Protein AF-C1FJM5-F1 (afdb_monomer)

Solvent-accessible surface area (backbone atoms only — not comparable to full-atom values): 7060 Å² to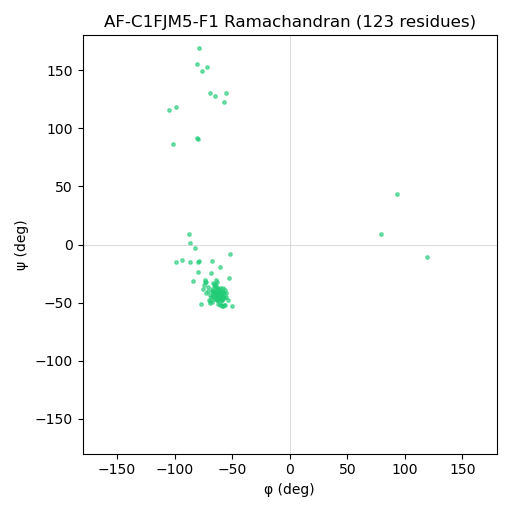tal; per-residue (Å²): 136,92,81,86,72,79,54,68,66,56,56,52,50,54,52,50,51,50,53,53,51,51,49,53,47,54,52,47,39,57,72,74,43,48,55,59,53,48,52,53,50,44,52,54,49,43,72,66,30,67,66,45,48,49,49,47,50,52,50,59,76,64,28,62,64,73,69,39,76,66,59,73,83,55,52,71,68,61,52,51,52,50,43,42,68,71,43,46,68,61,48,50,47,47,45,50,56,48,43,50,53,42,53,69,32,55,88,38,75,50,7,24,55,51,50,54,54,50,52,53,55,63,73,75,108

Foldseek 3Di:
DDDDDPPPVNVVVVVVVVVVLVVVLVVVCVVVCLVVVLVVVLVVCLVVDPVLVVQLVVLLVVDPLVVDPVVVPDDPVVSVVVSCVSCVVVSVVSSVVSSVVQCCPCVHDNVVSVVVSSVVSVVVD

Nearest PDB structures (foldseek):
  4zwt-assembly2_I  TM=3.859E-01  e=6.985E+00  Tequatrovirus T4

Structure (mmCIF, N/CA/C/O backbone):
data_AF-C1FJM5-F1
#
_entry.id   AF-C1FJM5-F1
#
loop_
_atom_site.group_PDB
_atom_site.id
_atom_site.type_symbol
_atom_site.label_atom_id
_atom_site.label_alt_id
_atom_site.label_comp_id
_atom_site.label_asym_id
_atom_site.label_entity_id
_atom_site.label_seq_id
_atom_site.pdbx_PDB_ins_code
_atom_site.Cartn_x
_atom_site.Cartn_y
_atom_site.Cartn_z
_atom_site.occupancy
_atom_site.B_iso_or_equiv
_atom_site.auth_seq_id
_atom_site.auth_comp_id
_atom_site.auth_asym_id
_atom_site.auth_atom_id
_atom_site.pdbx_PDB_model_num
ATOM 1 N N . MET A 1 1 ? 52.031 5.345 -22.289 1.00 40.03 1 MET A N 1
ATOM 2 C CA . MET A 1 1 ? 50.977 4.430 -21.808 1.00 40.03 1 MET A CA 1
ATOM 3 C C . MET A 1 1 ? 49.905 5.279 -21.140 1.00 40.03 1 MET A C 1
ATOM 5 O O . MET A 1 1 ? 50.032 5.585 -19.967 1.00 40.03 1 MET A O 1
ATOM 9 N N . THR A 1 2 ? 48.918 5.759 -21.893 1.00 44.72 2 THR A N 1
ATOM 10 C CA . THR A 1 2 ? 47.757 6.480 -21.344 1.00 44.72 2 THR A CA 1
ATOM 11 C C . THR A 1 2 ? 46.602 5.492 -21.318 1.00 44.72 2 THR A C 1
ATOM 13 O O . THR A 1 2 ? 45.892 5.332 -22.306 1.00 44.72 2 THR A O 1
ATOM 16 N N . ALA A 1 3 ? 46.511 4.726 -20.235 1.00 49.59 3 ALA A N 1
ATOM 17 C CA . ALA A 1 3 ? 45.453 3.749 -20.046 1.00 49.59 3 ALA A CA 1
ATOM 18 C C . ALA A 1 3 ? 44.361 4.351 -19.153 1.00 49.59 3 ALA A C 1
ATOM 20 O O . ALA A 1 3 ? 44.621 4.651 -17.992 1.00 49.59 3 ALA A O 1
ATOM 21 N N . GLY A 1 4 ? 43.150 4.466 -19.701 1.00 54.34 4 GLY A N 1
ATOM 22 C CA . GLY A 1 4 ? 41.957 4.009 -18.985 1.00 54.34 4 GLY A CA 1
ATOM 23 C C . GLY A 1 4 ? 41.173 5.007 -18.136 1.00 54.34 4 GLY A C 1
ATOM 24 O O . GLY A 1 4 ? 40.733 4.625 -17.058 1.00 54.34 4 GLY A O 1
ATOM 25 N N . GLY A 1 5 ? 40.935 6.229 -18.609 1.00 59.59 5 GLY A N 1
ATOM 26 C CA . GLY A 1 5 ? 39.783 7.011 -18.147 1.00 59.59 5 GLY A CA 1
ATOM 27 C C . GLY A 1 5 ? 38.736 7.001 -19.251 1.00 59.59 5 GLY A C 1
ATOM 28 O O . GLY A 1 5 ? 39.028 7.496 -20.337 1.00 59.59 5 GLY A O 1
ATOM 29 N N . VAL A 1 6 ? 37.564 6.408 -19.016 1.00 63.59 6 VAL A N 1
ATOM 30 C CA . VAL A 1 6 ? 36.383 6.760 -19.820 1.00 63.59 6 VAL A CA 1
ATOM 31 C C . VAL A 1 6 ? 36.237 8.276 -19.689 1.00 63.59 6 VAL A C 1
ATOM 33 O O . VAL A 1 6 ? 36.359 8.782 -18.575 1.00 63.59 6 VAL A O 1
ATOM 36 N N . ASP A 1 7 ? 36.089 8.998 -20.800 1.00 81.94 7 ASP A N 1
ATOM 37 C CA . ASP A 1 7 ? 35.931 10.452 -20.759 1.00 81.94 7 ASP A CA 1
ATOM 38 C C . ASP A 1 7 ? 34.718 10.769 -19.872 1.00 81.94 7 ASP A C 1
ATOM 40 O O . ASP A 1 7 ? 33.621 10.264 -20.117 1.00 81.94 7 ASP A O 1
ATOM 44 N N . ASP A 1 8 ? 34.904 11.566 -18.819 1.00 82.12 8 ASP A N 1
ATOM 45 C CA . ASP A 1 8 ? 33.827 11.951 -17.899 1.00 82.12 8 ASP A CA 1
ATOM 46 C C . ASP A 1 8 ? 32.622 12.534 -18.667 1.00 82.12 8 ASP A C 1
ATOM 48 O O . ASP A 1 8 ? 31.471 12.386 -18.244 1.00 82.12 8 ASP A O 1
ATOM 52 N N . ALA A 1 9 ? 32.867 13.147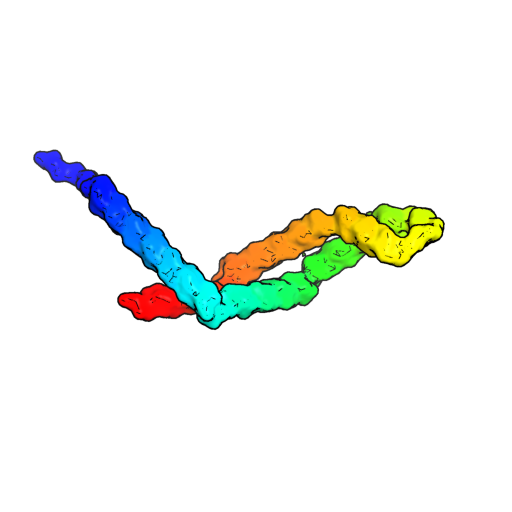 -19.834 1.00 83.69 9 ALA A N 1
ATOM 53 C CA . ALA A 1 9 ? 31.825 13.621 -20.738 1.00 83.69 9 ALA A CA 1
ATOM 54 C C . ALA A 1 9 ? 31.006 12.485 -21.381 1.00 83.69 9 ALA A C 1
ATOM 56 O O . ALA A 1 9 ? 29.789 12.618 -21.525 1.00 83.69 9 ALA A O 1
ATOM 57 N N . GLU A 1 10 ? 31.642 11.368 -21.737 1.00 87.25 10 GLU A N 1
ATOM 58 C CA . GLU A 1 10 ? 30.988 10.178 -22.294 1.00 87.25 10 GLU A CA 1
ATOM 59 C C . GLU A 1 10 ? 30.120 9.490 -21.230 1.00 87.25 10 GLU A C 1
ATOM 61 O O . GLU A 1 10 ? 28.946 9.209 -21.478 1.00 87.25 10 GLU A O 1
ATOM 66 N N . VAL A 1 11 ? 30.639 9.326 -20.006 1.00 86.75 11 VAL A N 1
ATOM 67 C CA . VAL A 1 11 ? 29.865 8.780 -18.873 1.00 86.75 11 VAL A CA 1
ATOM 68 C C . VAL A 1 11 ? 28.643 9.652 -18.573 1.00 86.75 11 VAL A C 1
ATOM 70 O O . VAL A 1 11 ? 27.535 9.142 -18.388 1.00 86.75 11 VAL A O 1
ATOM 73 N N . ALA A 1 12 ? 28.818 10.976 -18.559 1.00 89.25 12 ALA A N 1
ATOM 74 C CA . ALA A 1 12 ? 27.728 11.915 -18.315 1.00 89.25 12 ALA A CA 1
ATOM 75 C C . ALA A 1 12 ? 26.662 11.895 -19.426 1.00 89.25 12 ALA A C 1
ATOM 77 O O . ALA A 1 12 ? 25.475 12.075 -19.136 1.00 89.25 12 ALA A O 1
ATOM 78 N N . ALA A 1 13 ? 27.063 11.683 -20.682 1.00 90.50 13 ALA A N 1
ATOM 79 C CA . ALA A 1 13 ? 26.142 11.565 -21.809 1.00 90.50 13 ALA A CA 1
ATOM 80 C C . ALA A 1 13 ? 25.296 10.287 -21.710 1.00 90.50 13 ALA A C 1
ATOM 82 O O . ALA A 1 13 ? 24.068 10.373 -21.753 1.00 90.50 13 ALA A O 1
ATOM 83 N N . VAL A 1 14 ? 25.931 9.134 -21.470 1.00 90.62 14 VAL A N 1
ATOM 84 C CA . VAL A 1 14 ? 25.243 7.842 -21.295 1.00 90.62 14 VAL A CA 1
ATOM 85 C C . VAL A 1 14 ? 24.277 7.887 -20.111 1.00 90.62 14 VAL A C 1
ATOM 87 O O . VAL A 1 14 ? 23.135 7.437 -20.206 1.00 90.62 14 VAL A O 1
ATOM 90 N N . HIS A 1 15 ? 24.695 8.484 -18.992 1.00 90.94 15 HIS A N 1
ATOM 91 C CA . HIS A 1 15 ? 23.826 8.619 -17.827 1.00 90.94 15 HIS A CA 1
ATOM 92 C C . HIS A 1 15 ? 22.587 9.479 -18.117 1.00 90.94 15 HIS A C 1
ATOM 94 O O . HIS A 1 15 ? 21.479 9.140 -17.698 1.00 90.94 15 HIS A O 1
ATOM 100 N N . ARG A 1 16 ? 22.749 10.576 -18.868 1.00 92.62 16 ARG A N 1
ATOM 101 C CA . ARG A 1 16 ? 21.628 11.434 -19.271 1.00 92.62 16 ARG A CA 1
ATOM 102 C C . ARG A 1 16 ? 20.642 10.690 -20.166 1.00 92.62 16 ARG A C 1
ATOM 104 O O . ARG A 1 16 ? 19.440 10.786 -19.934 1.00 92.62 16 ARG A O 1
ATOM 111 N N . GLU A 1 17 ? 21.149 9.931 -21.132 1.00 91.31 17 GLU A N 1
ATOM 112 C CA . GLU A 1 17 ? 20.323 9.110 -22.017 1.00 91.31 17 GLU A CA 1
ATOM 113 C C . GLU A 1 17 ? 19.535 8.051 -21.229 1.00 91.31 17 GLU A C 1
ATOM 115 O O . GLU A 1 17 ? 18.337 7.889 -21.457 1.00 91.31 17 GLU A O 1
ATOM 120 N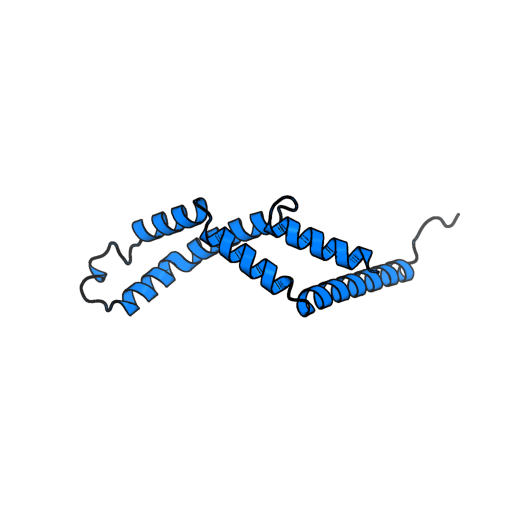 N . SER A 1 18 ? 20.158 7.400 -20.236 1.00 90.25 18 SER A N 1
ATOM 121 C CA . SER A 1 18 ? 19.476 6.458 -19.331 1.00 90.25 18 SER A CA 1
ATOM 122 C C . SER A 1 18 ? 18.328 7.118 -18.560 1.00 90.25 18 SER A C 1
ATOM 1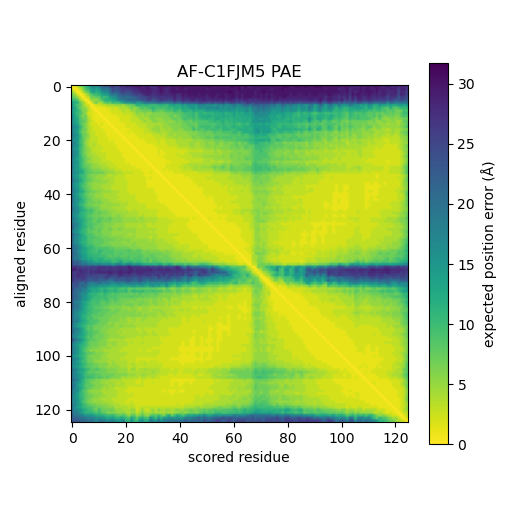24 O O . SER A 1 18 ? 17.231 6.570 -18.482 1.00 90.25 18 SER A O 1
ATOM 126 N N . ILE A 1 19 ? 18.540 8.327 -18.035 1.00 91.56 19 ILE A N 1
ATOM 127 C CA . ILE A 1 19 ? 17.494 9.064 -17.310 1.00 91.56 19 ILE A CA 1
ATOM 128 C C . ILE A 1 19 ? 16.331 9.436 -18.240 1.00 91.56 19 ILE A C 1
ATOM 130 O O . ILE A 1 19 ? 15.166 9.367 -17.843 1.00 91.56 19 ILE A O 1
ATOM 134 N N . GLU A 1 20 ? 16.617 9.878 -19.465 1.00 92.69 20 GLU A N 1
ATOM 135 C CA . GLU A 1 20 ? 15.581 10.235 -20.443 1.00 92.69 20 GLU A CA 1
ATOM 136 C C . GLU A 1 20 ? 14.771 9.008 -20.874 1.00 92.69 20 GLU A C 1
ATOM 138 O O . GLU A 1 20 ? 13.540 9.063 -20.939 1.00 92.69 20 GLU A O 1
ATOM 143 N N . ALA A 1 21 ? 15.456 7.885 -21.073 1.00 89.94 21 ALA A N 1
ATOM 144 C CA . ALA A 1 21 ? 14.872 6.577 -21.310 1.00 89.94 21 ALA A CA 1
ATOM 145 C C . ALA A 1 21 ? 13.903 6.143 -20.197 1.00 89.94 21 ALA A C 1
ATOM 147 O O . ALA A 1 21 ? 12.756 5.790 -20.477 1.00 89.94 21 ALA A O 1
ATOM 148 N N . GLU A 1 22 ? 14.340 6.193 -18.939 1.00 92.69 22 GLU A N 1
ATOM 149 C CA . GLU A 1 22 ? 13.516 5.839 -17.778 1.00 92.69 22 GLU A CA 1
ATOM 150 C C . GLU A 1 22 ? 12.277 6.734 -17.670 1.00 92.69 22 GLU A C 1
ATOM 152 O O . GLU A 1 22 ? 11.159 6.245 -17.489 1.00 92.69 22 GLU A O 1
ATOM 157 N N . LYS A 1 23 ? 12.450 8.050 -17.852 1.00 93.88 23 LYS A N 1
ATOM 158 C CA . LYS A 1 23 ? 11.335 9.008 -17.852 1.00 93.88 23 LYS A CA 1
ATOM 159 C C . LYS A 1 23 ? 10.318 8.695 -18.942 1.00 93.88 23 LYS A C 1
ATOM 161 O O . LYS A 1 23 ? 9.121 8.709 -18.666 1.00 93.88 23 LYS A O 1
ATOM 166 N N . ALA A 1 24 ? 10.774 8.376 -20.153 1.00 93.31 24 ALA A N 1
ATOM 167 C CA . ALA A 1 24 ? 9.890 8.031 -21.261 1.00 93.31 24 ALA A CA 1
ATOM 168 C C . ALA A 1 24 ? 9.054 6.774 -20.961 1.00 93.31 24 ALA A C 1
ATOM 170 O O . ALA A 1 24 ? 7.852 6.756 -21.240 1.00 93.31 24 ALA A O 1
ATOM 171 N N . VAL A 1 25 ? 9.661 5.753 -20.345 1.00 93.69 25 VAL A N 1
ATOM 172 C CA . VAL A 1 25 ? 8.959 4.537 -19.904 1.00 93.69 25 VAL A CA 1
ATOM 173 C C . VAL A 1 25 ? 7.905 4.873 -18.850 1.00 93.69 25 VAL A C 1
ATOM 175 O O . VAL A 1 25 ? 6.737 4.520 -19.017 1.00 93.69 25 VAL A O 1
ATOM 178 N N . VAL A 1 26 ? 8.279 5.604 -17.796 1.00 94.06 26 VAL A N 1
ATOM 179 C CA . VAL A 1 26 ? 7.355 6.006 -16.722 1.00 94.06 26 VAL A CA 1
ATOM 180 C C . VAL A 1 26 ? 6.185 6.829 -17.272 1.00 94.06 26 VAL A C 1
ATOM 182 O O . VAL A 1 26 ? 5.027 6.564 -16.939 1.00 94.06 26 VAL A O 1
ATOM 185 N N . ASP A 1 27 ? 6.457 7.784 -18.160 1.00 94.94 27 ASP A N 1
ATOM 186 C CA . ASP A 1 27 ? 5.426 8.604 -18.795 1.00 94.94 27 ASP A CA 1
ATOM 187 C C . ASP A 1 27 ? 4.478 7.770 -19.664 1.00 94.94 27 ASP A C 1
ATOM 189 O O . ASP A 1 27 ? 3.269 8.021 -19.676 1.00 94.94 27 ASP A O 1
ATOM 193 N N . ALA A 1 28 ? 4.991 6.766 -20.379 1.00 93.56 28 ALA A N 1
ATOM 194 C CA . ALA A 1 28 ? 4.170 5.852 -21.167 1.00 93.56 28 ALA A CA 1
ATOM 195 C C . ALA A 1 28 ? 3.252 4.997 -20.276 1.00 93.56 28 ALA A C 1
ATOM 197 O O . ALA A 1 28 ? 2.048 4.933 -20.531 1.00 93.56 28 ALA A O 1
ATOM 198 N N . LEU A 1 29 ? 3.788 4.416 -19.197 1.00 94.69 29 LEU A N 1
ATOM 199 C CA . LEU A 1 29 ? 3.027 3.617 -18.223 1.00 94.69 29 LEU A CA 1
ATOM 200 C C . LEU A 1 29 ? 1.969 4.440 -17.471 1.00 94.69 29 LEU A C 1
ATOM 202 O O . LEU A 1 29 ? 0.915 3.935 -17.075 1.00 94.69 29 LEU A O 1
ATOM 206 N N . ARG A 1 30 ? 2.230 5.736 -17.273 1.00 94.00 30 ARG A N 1
ATOM 207 C CA . ARG A 1 30 ? 1.239 6.668 -16.729 1.00 94.00 30 ARG A CA 1
ATOM 208 C C . ARG A 1 30 ? 0.108 6.918 -17.728 1.00 94.00 30 ARG A C 1
ATOM 210 O O . ARG A 1 30 ? -1.055 6.948 -17.329 1.00 94.00 30 ARG A O 1
ATOM 217 N N . LYS A 1 31 ? 0.436 7.115 -19.009 1.00 95.25 31 LYS A N 1
ATOM 218 C CA . LYS A 1 31 ? -0.534 7.443 -20.071 1.00 95.25 31 LYS A CA 1
ATOM 219 C C . LYS A 1 31 ? -1.417 6.261 -20.467 1.00 95.25 31 LYS A C 1
ATOM 221 O O . LYS A 1 31 ? -2.572 6.477 -20.817 1.00 95.25 31 LYS A O 1
ATOM 226 N N . ASP A 1 32 ? -0.906 5.035 -20.405 1.00 94.25 32 ASP A N 1
ATOM 227 C CA . ASP A 1 32 ? -1.644 3.833 -20.818 1.00 94.25 32 ASP A CA 1
ATOM 228 C C . ASP A 1 32 ? -2.524 3.217 -19.710 1.00 94.25 32 ASP A C 1
ATOM 230 O O . ASP A 1 32 ? -3.180 2.196 -19.924 1.00 94.25 32 ASP A O 1
ATOM 234 N N . GLY A 1 33 ? -2.550 3.832 -18.521 1.00 94.94 33 GLY A N 1
ATOM 235 C CA . GLY A 1 33 ? -3.358 3.385 -17.386 1.00 94.94 33 GLY A CA 1
ATOM 236 C C . GLY A 1 33 ? -2.768 2.207 -16.607 1.00 94.94 33 GLY A C 1
ATOM 237 O O . GLY A 1 33 ? -3.437 1.669 -15.722 1.00 94.94 33 GLY A O 1
ATOM 238 N N . THR A 1 34 ? -1.526 1.798 -16.874 1.00 95.69 34 THR A N 1
ATOM 239 C CA . THR A 1 34 ? -0.866 0.717 -16.129 1.00 95.69 34 THR A CA 1
ATOM 240 C C . THR A 1 34 ? -0.749 1.037 -14.645 1.00 95.69 34 THR A C 1
ATOM 242 O O . THR A 1 34 ? -1.084 0.187 -13.823 1.00 95.69 34 THR A O 1
ATOM 245 N N . PHE A 1 35 ? -0.408 2.276 -14.283 1.00 95.69 35 PHE A N 1
ATOM 246 C CA . PHE A 1 35 ? -0.315 2.681 -12.873 1.00 95.69 35 PHE A CA 1
ATOM 247 C C . PHE A 1 35 ? -1.651 2.533 -12.135 1.00 95.69 35 PHE A C 1
ATOM 249 O O . PHE A 1 35 ? -1.685 2.103 -10.985 1.00 95.69 35 PHE A O 1
ATOM 256 N N . GLU A 1 36 ? -2.768 2.830 -12.802 1.00 97.19 36 GLU A N 1
ATOM 257 C CA . GLU A 1 36 ? -4.103 2.651 -12.227 1.00 97.19 36 GLU A CA 1
ATOM 258 C C . GLU A 1 36 ? -4.421 1.169 -11.998 1.00 97.19 36 GLU A C 1
ATOM 260 O O . GLU A 1 36 ? -4.968 0.804 -10.956 1.00 97.19 36 GLU A O 1
ATOM 265 N N . ARG A 1 37 ? -4.063 0.302 -12.954 1.00 97.19 37 ARG A N 1
ATOM 266 C CA . ARG A 1 37 ? -4.252 -1.151 -12.832 1.00 97.19 37 ARG A CA 1
ATOM 267 C C . ARG A 1 37 ? -3.422 -1.727 -11.689 1.00 97.19 37 ARG A C 1
ATOM 269 O O . ARG A 1 37 ? -3.975 -2.445 -10.860 1.00 97.19 37 ARG A O 1
ATOM 276 N N . VAL A 1 38 ? -2.145 -1.353 -11.610 1.00 96.94 38 VAL A N 1
ATOM 277 C CA . VAL A 1 38 ? -1.243 -1.743 -10.517 1.00 96.94 38 VAL A CA 1
ATOM 278 C C . VAL A 1 38 ? -1.790 -1.252 -9.176 1.00 96.94 38 VAL A C 1
ATOM 280 O O . VAL A 1 38 ? -1.919 -2.052 -8.255 1.00 96.94 38 VAL A O 1
ATOM 283 N N . ARG A 1 39 ? -2.221 0.017 -9.066 1.00 96.88 39 ARG A N 1
ATOM 284 C CA . ARG A 1 39 ? -2.804 0.552 -7.821 1.00 96.88 39 ARG A CA 1
ATOM 285 C C . ARG A 1 39 ? -4.033 -0.241 -7.376 1.00 96.88 39 ARG A C 1
ATOM 287 O O . ARG A 1 39 ? -4.161 -0.560 -6.197 1.00 96.88 39 ARG A O 1
ATOM 294 N N . LYS A 1 40 ? -4.945 -0.558 -8.301 1.00 97.69 40 LYS A N 1
ATOM 295 C CA . LYS A 1 40 ? -6.151 -1.343 -7.995 1.00 97.69 40 LYS A CA 1
ATOM 296 C C . LYS A 1 40 ? -5.806 -2.751 -7.516 1.00 97.69 40 LYS A C 1
ATOM 298 O O . LYS A 1 40 ? -6.368 -3.185 -6.514 1.00 97.69 40 LYS A O 1
ATOM 303 N N . ALA A 1 41 ? -4.889 -3.432 -8.204 1.00 97.56 41 ALA A N 1
ATOM 304 C CA . ALA A 1 41 ? -4.433 -4.763 -7.815 1.00 97.56 41 ALA A CA 1
ATOM 305 C C . ALA A 1 41 ? -3.775 -4.735 -6.427 1.00 97.56 41 ALA A C 1
ATOM 307 O O . ALA A 1 41 ? -4.153 -5.512 -5.555 1.00 97.56 41 ALA A O 1
ATOM 308 N N . LEU A 1 42 ? -2.879 -3.775 -6.185 1.00 97.81 42 LEU A N 1
ATOM 309 C CA . LEU A 1 42 ? -2.192 -3.595 -4.908 1.00 97.81 42 LEU A CA 1
ATOM 310 C C . LEU A 1 42 ? -3.173 -3.410 -3.743 1.00 97.81 42 LEU A C 1
ATOM 312 O O . LEU A 1 42 ? -3.113 -4.152 -2.766 1.00 97.81 42 LEU A O 1
ATOM 316 N N . ILE A 1 43 ? -4.125 -2.478 -3.869 1.00 97.56 43 ILE A N 1
ATOM 317 C CA . ILE A 1 43 ? -5.144 -2.241 -2.834 1.00 97.56 43 ILE A CA 1
ATOM 318 C C . ILE A 1 43 ? -5.971 -3.505 -2.594 1.00 97.56 43 ILE A C 1
ATOM 320 O O . ILE A 1 43 ? -6.166 -3.896 -1.445 1.00 97.56 43 ILE A O 1
ATOM 324 N N . ALA A 1 44 ? -6.444 -4.161 -3.658 1.00 97.75 44 ALA A N 1
ATOM 325 C CA . ALA A 1 44 ? -7.263 -5.363 -3.530 1.00 97.75 44 ALA A CA 1
ATOM 326 C C . ALA A 1 44 ? -6.524 -6.478 -2.772 1.00 97.75 44 ALA A C 1
ATOM 328 O O . ALA A 1 44 ? -7.118 -7.139 -1.921 1.00 97.75 44 ALA A O 1
ATOM 329 N N . ARG A 1 45 ? -5.226 -6.656 -3.040 1.00 97.38 45 ARG A N 1
ATOM 330 C CA . ARG A 1 45 ? -4.397 -7.676 -2.387 1.00 97.38 45 ARG A CA 1
ATOM 331 C C . ARG A 1 45 ? -4.083 -7.333 -0.937 1.00 97.38 45 ARG A C 1
ATOM 333 O O . ARG A 1 45 ? -4.225 -8.213 -0.096 1.00 97.38 45 ARG A O 1
ATOM 340 N N . CYS A 1 46 ? -3.765 -6.080 -0.619 1.00 97.62 46 CYS A N 1
ATOM 341 C CA . CYS A 1 46 ? -3.561 -5.670 0.772 1.00 97.62 46 CYS A CA 1
ATOM 342 C C . CYS A 1 46 ? -4.850 -5.769 1.608 1.00 97.62 46 CYS A C 1
ATOM 344 O O . CYS A 1 46 ? -4.804 -6.253 2.733 1.00 97.62 46 CYS A O 1
ATOM 346 N N . VAL A 1 47 ? -6.016 -5.379 1.067 1.00 95.75 47 VAL A N 1
ATOM 347 C CA . VAL A 1 47 ? -7.311 -5.524 1.7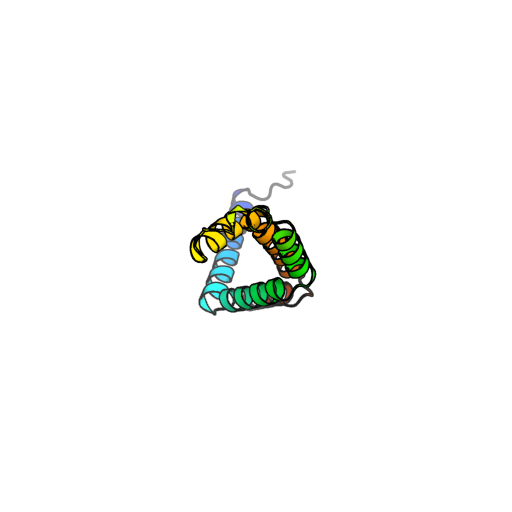71 1.00 95.75 47 VAL A CA 1
ATOM 348 C C . VAL A 1 47 ? -7.663 -6.999 1.999 1.00 95.75 47 VAL A C 1
ATOM 350 O O . VAL A 1 47 ? -8.257 -7.346 3.020 1.00 95.75 47 VAL A O 1
ATOM 353 N N . ALA A 1 48 ? -7.330 -7.872 1.045 1.00 97.06 48 ALA A N 1
ATOM 354 C CA . ALA A 1 48 ? -7.603 -9.303 1.138 1.00 97.06 48 ALA A CA 1
ATOM 355 C C . ALA A 1 48 ? -6.596 -10.066 2.016 1.00 97.06 48 ALA A C 1
ATOM 357 O O . ALA A 1 48 ? -6.878 -11.208 2.388 1.00 97.06 48 ALA A O 1
ATOM 358 N N . ASP A 1 49 ? -5.451 -9.464 2.347 1.00 97.94 49 ASP A N 1
ATOM 359 C CA . ASP A 1 49 ? -4.380 -10.121 3.089 1.00 97.94 49 ASP A CA 1
ATOM 360 C C . ASP A 1 49 ? -4.815 -10.485 4.516 1.00 97.94 49 ASP A C 1
ATOM 362 O O . ASP A 1 49 ? -5.323 -9.663 5.285 1.00 97.94 49 ASP A O 1
ATOM 366 N N . GLY A 1 50 ? -4.622 -11.756 4.875 1.00 97.44 50 GLY A N 1
ATOM 367 C CA . GLY A 1 50 ? -5.018 -12.278 6.181 1.00 97.44 50 GLY A CA 1
ATOM 368 C C . GLY A 1 50 ? -4.223 -11.674 7.338 1.00 97.44 50 GLY A C 1
ATOM 369 O O . GLY A 1 50 ? -4.792 -11.475 8.409 1.00 97.44 50 GLY A O 1
ATOM 370 N N . GLY A 1 51 ? -2.945 -11.348 7.125 1.00 97.00 51 GLY A N 1
ATOM 371 C CA . GLY A 1 51 ? -2.079 -10.734 8.130 1.00 97.00 51 GLY A CA 1
ATOM 372 C C . GLY A 1 51 ? -2.479 -9.290 8.417 1.00 97.00 51 GLY A C 1
ATOM 373 O O . GLY A 1 51 ? -2.681 -8.931 9.575 1.00 97.00 51 GLY A O 1
ATOM 374 N N . VAL A 1 52 ? -2.697 -8.491 7.370 1.00 97.69 52 VAL A N 1
ATOM 375 C CA . VAL A 1 52 ? -3.202 -7.113 7.491 1.00 97.69 52 VAL A CA 1
ATOM 376 C C . VAL A 1 52 ? -4.554 -7.100 8.203 1.00 97.69 52 VAL A C 1
ATOM 378 O O . VAL A 1 52 ? -4.743 -6.357 9.165 1.00 97.69 52 VAL A O 1
ATOM 381 N N . ARG A 1 53 ? -5.493 -7.962 7.791 1.00 97.94 53 ARG A N 1
ATOM 382 C CA . ARG A 1 53 ? -6.817 -8.054 8.427 1.00 97.94 53 ARG A CA 1
ATOM 383 C C . ARG A 1 53 ? -6.743 -8.483 9.890 1.00 97.94 53 ARG A C 1
ATOM 385 O O . ARG A 1 53 ? -7.456 -7.916 10.713 1.00 97.94 53 ARG A O 1
ATOM 392 N N . ALA A 1 54 ? -5.900 -9.464 10.211 1.00 97.94 54 ALA A N 1
ATOM 393 C CA . ALA A 1 54 ? -5.687 -9.899 11.587 1.00 97.94 54 ALA A CA 1
ATOM 394 C C . ALA A 1 54 ? -5.103 -8.766 12.437 1.00 97.94 54 ALA A C 1
ATOM 396 O O . ALA A 1 54 ? -5.582 -8.538 13.545 1.00 97.94 54 ALA A O 1
ATOM 397 N N . LYS A 1 55 ? -4.143 -8.003 11.898 1.00 97.56 55 LYS A N 1
ATOM 398 C CA . LYS A 1 55 ? -3.555 -6.869 12.613 1.00 97.56 55 LYS A CA 1
ATOM 399 C C . LYS A 1 55 ? -4.570 -5.760 12.876 1.00 97.56 55 LYS A C 1
ATOM 401 O O . LYS A 1 55 ? -4.620 -5.235 13.981 1.00 97.56 55 LYS A O 1
ATOM 406 N N . VAL A 1 56 ? -5.404 -5.428 11.889 1.00 96.44 56 VAL A N 1
ATOM 407 C CA . VAL A 1 56 ? -6.497 -4.458 12.065 1.00 96.44 56 VAL A CA 1
ATOM 408 C C . VAL A 1 56 ? -7.456 -4.923 13.162 1.00 96.44 56 VAL A C 1
ATOM 410 O O . VAL A 1 56 ? -7.799 -4.131 14.033 1.00 96.44 56 VAL A O 1
ATOM 413 N N . ALA A 1 57 ? -7.864 -6.196 13.153 1.00 96.50 57 ALA A N 1
ATOM 414 C CA . ALA A 1 57 ? -8.746 -6.743 14.183 1.00 96.50 57 ALA A CA 1
ATOM 415 C C . ALA A 1 57 ? -8.112 -6.664 15.583 1.00 96.50 57 ALA A C 1
ATOM 417 O O . ALA A 1 57 ? -8.754 -6.182 16.508 1.00 96.50 57 ALA A O 1
ATOM 418 N N . GLU A 1 58 ? -6.837 -7.042 15.716 1.00 97.19 58 GLU A N 1
ATOM 419 C CA . GLU A 1 58 ? -6.079 -6.936 16.969 1.00 97.19 58 GLU A CA 1
ATOM 420 C C . GLU A 1 58 ? -6.044 -5.496 17.502 1.00 97.19 58 GLU A C 1
ATOM 422 O O . GLU A 1 58 ? -6.275 -5.275 18.689 1.00 97.19 58 GLU A O 1
ATOM 427 N N . LEU A 1 59 ? -5.788 -4.511 16.634 1.00 96.25 59 LEU A N 1
ATOM 428 C CA . LEU A 1 59 ? -5.748 -3.094 17.013 1.00 96.25 59 LEU A CA 1
ATOM 429 C C . LEU A 1 59 ? -7.121 -2.582 17.462 1.00 96.25 59 LEU A C 1
ATOM 431 O O . LEU A 1 59 ? -7.210 -1.850 18.444 1.00 96.25 59 LEU A O 1
ATOM 435 N N . VAL A 1 60 ? -8.192 -2.989 16.777 1.00 93.81 60 VAL A N 1
ATOM 436 C CA . VAL A 1 60 ? -9.568 -2.631 17.151 1.00 93.81 60 VAL A CA 1
ATOM 437 C C . VAL A 1 60 ? -9.959 -3.271 18.485 1.00 93.81 60 VAL A C 1
ATOM 439 O O . VAL A 1 60 ? -10.474 -2.579 19.362 1.00 93.81 60 VAL A O 1
ATOM 442 N N . ASP A 1 61 ? -9.663 -4.556 18.686 1.00 93.06 61 ASP A N 1
ATOM 443 C CA . ASP A 1 61 ? -9.921 -5.263 19.948 1.00 93.06 61 ASP A CA 1
ATOM 444 C C . ASP A 1 61 ? -9.111 -4.663 21.111 1.00 93.06 61 ASP A C 1
ATOM 446 O O . ASP A 1 61 ? -9.559 -4.623 22.264 1.00 93.06 61 ASP A O 1
ATOM 450 N N . ALA A 1 62 ? -7.916 -4.152 20.805 1.00 93.00 62 ALA A N 1
ATOM 451 C CA . ALA A 1 62 ? -7.055 -3.437 21.729 1.00 93.00 62 ALA A CA 1
ATOM 452 C C . ALA A 1 62 ? -7.333 -1.919 21.800 1.00 93.00 62 ALA A C 1
ATOM 454 O O . ALA A 1 62 ? -6.591 -1.209 22.478 1.00 93.00 62 ALA A O 1
ATOM 455 N N . SER A 1 63 ? -8.395 -1.391 21.193 1.00 92.62 63 SER A N 1
ATOM 456 C CA . SER A 1 63 ? -8.618 0.060 21.206 1.00 92.62 63 SER A CA 1
ATOM 457 C C . SER A 1 63 ? -8.979 0.572 22.602 1.00 92.62 63 SER A C 1
ATOM 459 O O . SER A 1 63 ? -9.875 0.045 23.262 1.00 92.62 63 SER A O 1
ATOM 461 N N . GLU A 1 64 ? -8.316 1.624 23.071 1.00 90.75 64 GLU A N 1
ATOM 462 C CA . GLU A 1 64 ? -8.719 2.343 24.282 1.00 90.75 64 GLU A CA 1
ATOM 463 C C . GLU A 1 64 ? -10.000 3.150 24.052 1.00 90.75 64 GLU A C 1
ATOM 465 O O . GLU A 1 64 ? -10.865 3.181 24.935 1.00 90.75 64 GLU A O 1
ATOM 470 N N . THR A 1 65 ? -10.159 3.733 22.855 1.00 89.56 65 THR A N 1
ATOM 471 C CA . THR A 1 65 ? -11.373 4.456 22.442 1.00 89.56 65 THR A CA 1
ATOM 472 C C . THR A 1 65 ? -12.617 3.581 22.585 1.00 89.56 65 THR A C 1
ATOM 474 O O . THR A 1 65 ? -13.645 4.048 23.079 1.00 89.56 65 THR A O 1
ATOM 477 N N . LEU A 1 66 ? -12.518 2.303 22.204 1.00 86.31 66 LEU A N 1
ATOM 478 C CA . LEU A 1 66 ? -13.618 1.342 22.318 1.00 86.31 66 LEU A CA 1
ATOM 479 C C . LEU A 1 66 ? -13.718 0.691 23.705 1.00 86.31 66 LEU A C 1
ATOM 481 O O . LEU A 1 66 ? -14.822 0.356 24.138 1.00 86.31 66 LEU A O 1
ATOM 485 N N . ARG A 1 67 ? -12.598 0.504 24.418 1.00 82.88 67 ARG A N 1
ATOM 486 C CA . ARG A 1 67 ? -12.580 -0.164 25.734 1.00 82.88 67 ARG A CA 1
ATOM 487 C C . ARG A 1 67 ? -13.008 0.737 26.898 1.00 82.88 67 ARG A C 1
ATOM 489 O O . ARG A 1 67 ? -13.456 0.219 27.923 1.00 82.88 67 ARG A O 1
ATOM 496 N N . GLN A 1 68 ? -12.902 2.063 26.792 1.00 69.50 68 GLN A N 1
ATOM 497 C CA . GLN A 1 68 ? -13.324 2.965 27.868 1.00 69.50 68 GLN A CA 1
ATOM 498 C C . GLN A 1 68 ? -14.842 3.224 27.898 1.00 69.50 68 GLN A C 1
ATOM 500 O O . GLN A 1 68 ? -15.533 3.269 26.883 1.00 69.50 68 GLN A O 1
ATOM 505 N N . ARG A 1 69 ? -15.339 3.584 29.093 1.00 53.91 69 ARG A N 1
ATOM 506 C CA . ARG A 1 69 ? -16.655 4.219 29.330 1.00 53.91 69 ARG A CA 1
ATOM 507 C C . ARG A 1 69 ? -16.920 5.476 28.470 1.00 53.91 69 ARG A C 1
ATOM 509 O O . ARG A 1 69 ? -18.043 5.961 28.486 1.00 53.91 69 ARG A O 1
ATOM 516 N N . GLY A 1 70 ? -15.934 5.986 27.723 1.00 51.09 70 GLY A N 1
ATOM 517 C CA . GLY A 1 70 ? -16.056 7.107 26.783 1.00 51.09 70 GLY A CA 1
ATOM 518 C C . GLY A 1 70 ? -16.907 6.825 25.536 1.00 51.09 70 GLY A C 1
ATOM 519 O O . GLY A 1 70 ? -17.343 7.775 24.890 1.00 51.09 70 GLY A O 1
ATOM 520 N N . ALA A 1 71 ? -17.221 5.558 25.239 1.00 58.81 71 ALA A N 1
ATOM 521 C CA . ALA A 1 71 ? -18.262 5.203 24.268 1.00 58.81 71 ALA A CA 1
ATOM 522 C C . ALA A 1 71 ? -19.677 5.564 24.762 1.00 58.81 71 ALA A C 1
ATOM 524 O O . ALA A 1 71 ? -20.586 5.795 23.964 1.00 58.81 71 ALA A O 1
ATOM 525 N N . ALA A 1 72 ? -19.879 5.650 26.083 1.00 61.38 72 ALA A N 1
ATOM 526 C CA . ALA A 1 72 ? -21.157 6.033 26.664 1.00 61.38 72 ALA A CA 1
ATOM 527 C C . ALA A 1 72 ? -21.312 7.563 26.634 1.00 61.38 72 ALA A C 1
ATOM 529 O O . ALA A 1 72 ? -20.904 8.265 27.557 1.00 61.38 72 ALA A O 1
ATOM 530 N N . GLY A 1 73 ? -21.913 8.073 25.557 1.00 69.69 73 GLY A N 1
ATOM 531 C CA . GLY A 1 73 ? -22.304 9.481 25.412 1.00 69.69 73 GLY A CA 1
ATOM 532 C C . GLY A 1 73 ? -21.640 10.227 24.253 1.00 69.69 73 GLY A C 1
ATOM 533 O O . GLY A 1 73 ? -22.093 11.320 23.921 1.00 69.69 73 GLY A O 1
ATOM 534 N N . ALA A 1 74 ? -20.619 9.649 23.616 1.00 74.69 74 ALA A N 1
ATOM 535 C CA . ALA A 1 74 ? -20.053 10.176 22.375 1.00 74.69 74 ALA A CA 1
ATOM 536 C C . ALA A 1 74 ? -20.957 9.853 21.174 1.00 74.69 74 ALA A C 1
ATOM 538 O O . ALA A 1 74 ? -21.644 8.826 21.149 1.00 74.69 74 ALA A O 1
ATOM 539 N N . LYS A 1 75 ? -20.962 10.730 20.165 1.00 85.62 75 LYS A N 1
ATOM 540 C CA . LYS A 1 75 ? -21.648 10.450 18.896 1.00 85.62 75 LYS A CA 1
ATOM 541 C C . LYS A 1 75 ? -20.875 9.394 18.111 1.00 85.62 75 LYS A C 1
ATOM 543 O O . LYS A 1 75 ? -19.659 9.295 18.231 1.00 85.62 75 LYS A O 1
ATOM 548 N N . PHE A 1 76 ? -21.585 8.638 17.278 1.00 86.75 76 PHE A N 1
ATOM 549 C CA . PHE A 1 76 ? -20.987 7.587 16.453 1.00 86.75 76 PHE A CA 1
ATOM 550 C C . PHE A 1 76 ? -19.817 8.106 15.602 1.00 86.75 76 PHE A C 1
ATOM 552 O O . PHE A 1 76 ? -18.740 7.524 15.653 1.00 86.75 76 PHE A O 1
ATOM 559 N N . ASP A 1 77 ? -19.996 9.236 14.913 1.00 89.44 77 ASP A N 1
ATOM 560 C CA . ASP A 1 77 ? -18.955 9.821 14.057 1.00 89.44 77 ASP A CA 1
ATOM 561 C C . ASP A 1 77 ? -17.700 10.204 14.859 1.00 89.44 77 ASP A C 1
ATOM 563 O O . ASP A 1 77 ? -16.587 9.887 14.459 1.00 89.44 77 ASP A O 1
ATOM 567 N N . GLU A 1 78 ? -17.874 10.778 16.055 1.00 89.50 78 GLU A N 1
ATOM 568 C CA . GLU A 1 78 ? -16.759 11.133 16.944 1.00 89.50 78 GLU A CA 1
ATOM 569 C C . GLU A 1 78 ? -16.000 9.895 17.447 1.00 89.50 78 GLU A C 1
ATOM 571 O O . GLU A 1 78 ? -14.790 9.953 17.655 1.00 89.50 78 GLU A O 1
ATOM 576 N N . LEU A 1 79 ? -16.695 8.771 17.660 1.00 89.88 79 LEU A N 1
ATOM 577 C CA . LEU A 1 79 ? -16.056 7.506 18.030 1.00 89.88 79 LEU A CA 1
ATOM 578 C C . LEU A 1 79 ? -15.283 6.901 16.862 1.00 89.88 79 LEU A C 1
ATOM 580 O O . LEU A 1 79 ? -14.189 6.383 17.074 1.00 89.88 79 LEU A O 1
ATOM 584 N N . VAL A 1 80 ? -15.828 6.979 15.646 1.00 91.38 80 VAL A N 1
ATOM 585 C CA . VAL A 1 80 ? -15.149 6.512 14.432 1.00 91.38 80 VAL A CA 1
ATOM 586 C C . VAL A 1 80 ? -13.892 7.336 14.172 1.00 91.38 80 VAL A C 1
ATOM 588 O O . VAL A 1 80 ? -12.841 6.749 13.922 1.00 91.38 80 VAL A O 1
ATOM 591 N N . ASP A 1 81 ? -13.973 8.662 14.284 1.00 93.75 81 ASP A N 1
ATOM 592 C CA . ASP A 1 81 ? -12.827 9.547 14.072 1.00 93.75 81 ASP A CA 1
ATOM 593 C C . ASP A 1 81 ? -11.722 9.284 15.101 1.00 93.75 81 ASP A C 1
ATOM 595 O O . ASP A 1 81 ? -10.572 9.077 14.721 1.00 93.75 81 ASP A O 1
ATOM 599 N N . ARG A 1 82 ? -12.064 9.174 16.393 1.00 92.94 82 ARG A N 1
ATOM 600 C CA . ARG A 1 82 ? -11.087 8.850 17.451 1.00 92.94 82 ARG A CA 1
ATOM 601 C C . ARG A 1 82 ? -10.455 7.475 17.270 1.00 92.94 82 ARG A C 1
ATOM 603 O O . ARG A 1 82 ? -9.243 7.344 17.404 1.00 92.94 82 ARG A O 1
ATOM 610 N N . LEU A 1 83 ? -11.259 6.457 16.952 1.00 93.25 83 LEU A N 1
ATOM 611 C CA . LEU A 1 83 ? -10.744 5.114 16.687 1.00 93.25 83 LEU A CA 1
ATOM 612 C C . LEU A 1 83 ? -9.800 5.132 15.485 1.00 93.25 83 LEU A C 1
ATOM 614 O O . LEU A 1 83 ? -8.750 4.499 15.523 1.00 93.25 83 LEU A O 1
ATOM 618 N N . ARG A 1 84 ? -10.161 5.858 14.422 1.00 94.75 84 ARG A N 1
ATOM 619 C CA . ARG A 1 84 ? -9.305 6.012 13.250 1.00 94.75 84 ARG A CA 1
ATOM 620 C C . ARG A 1 84 ? -7.989 6.675 13.635 1.00 94.75 84 ARG A C 1
ATOM 622 O O . ARG A 1 84 ? -6.954 6.111 13.314 1.00 94.75 84 ARG A O 1
ATOM 629 N N . GLU A 1 85 ? -8.018 7.817 14.315 1.00 96.00 85 GLU A N 1
ATOM 630 C CA . GLU A 1 85 ? -6.806 8.520 14.757 1.00 96.00 85 GLU A CA 1
ATOM 631 C C . GLU A 1 85 ? -5.899 7.624 15.612 1.00 96.00 85 GLU A C 1
ATOM 633 O O . GLU A 1 85 ? -4.679 7.649 15.453 1.00 96.00 85 GLU A O 1
ATOM 638 N N . GLU A 1 86 ? -6.494 6.801 16.478 1.00 95.31 86 GLU A N 1
ATOM 639 C CA . GLU A 1 86 ? -5.782 5.850 17.331 1.00 95.31 86 GLU A CA 1
ATOM 640 C C . GLU A 1 86 ? -5.041 4.778 16.516 1.00 95.31 86 GLU A C 1
ATOM 642 O O . GLU A 1 86 ? -3.863 4.525 16.765 1.00 95.31 86 GLU A O 1
ATOM 647 N N . VAL A 1 87 ? -5.707 4.152 15.538 1.00 96.75 87 VAL A N 1
ATOM 648 C CA . VAL A 1 87 ? -5.164 2.970 14.840 1.00 96.75 87 VAL A CA 1
ATOM 649 C C . VAL A 1 87 ? -4.521 3.278 13.483 1.00 96.75 87 VAL A C 1
ATOM 651 O O . VAL A 1 87 ? -3.813 2.429 12.943 1.00 96.75 87 VAL A O 1
ATOM 654 N N . GLU A 1 88 ? -4.750 4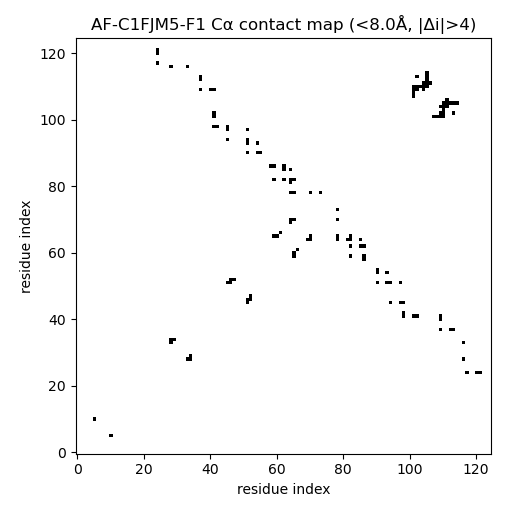.462 12.900 1.00 96.50 88 GLU A N 1
ATOM 655 C CA . GLU A 1 88 ? -4.394 4.790 11.508 1.00 96.50 88 GLU A CA 1
ATOM 656 C C . GLU A 1 88 ? -2.916 4.561 11.222 1.00 96.50 88 GLU A C 1
ATOM 658 O O . GLU A 1 88 ? -2.582 3.940 10.215 1.00 96.50 88 GLU A O 1
ATOM 663 N N . LYS A 1 89 ? -2.028 5.006 12.112 1.00 97.75 89 LYS A N 1
ATOM 664 C CA . LYS A 1 89 ? -0.584 4.856 11.910 1.00 97.75 89 LYS A CA 1
ATOM 665 C C . LYS A 1 89 ? -0.173 3.387 11.781 1.00 97.75 89 LYS A C 1
ATOM 667 O O . LYS A 1 89 ? 0.572 3.045 10.864 1.00 97.75 89 LYS A O 1
ATOM 672 N N . ASP A 1 90 ? -0.665 2.530 12.670 1.00 97.56 90 ASP A N 1
ATOM 673 C CA . ASP A 1 90 ? -0.279 1.118 12.715 1.00 97.56 90 ASP A CA 1
ATOM 674 C C . ASP A 1 90 ? -0.935 0.317 11.587 1.00 97.56 90 ASP A C 1
ATOM 676 O O . ASP A 1 90 ? -0.291 -0.528 10.963 1.00 97.56 90 ASP A O 1
ATOM 680 N N . VAL A 1 91 ? -2.194 0.631 11.260 1.00 96.94 91 VAL A N 1
ATOM 681 C CA . VAL A 1 91 ? -2.888 0.049 10.104 1.00 96.94 91 VAL A CA 1
ATOM 682 C C . VAL A 1 91 ? -2.183 0.425 8.804 1.00 96.94 91 VAL A C 1
ATOM 684 O O . VAL A 1 91 ? -1.929 -0.450 7.977 1.00 96.94 91 VAL A O 1
ATOM 687 N N . MET A 1 92 ? -1.832 1.702 8.623 1.00 97.38 92 MET A N 1
ATOM 688 C CA . MET A 1 92 ? -1.105 2.166 7.439 1.00 97.38 92 MET A CA 1
ATOM 689 C C . MET A 1 92 ? 0.292 1.551 7.357 1.00 97.38 92 MET A C 1
ATOM 691 O O . MET A 1 92 ? 0.725 1.220 6.257 1.00 97.38 92 MET A O 1
ATOM 695 N N . GLY A 1 93 ? 0.969 1.342 8.490 1.00 97.81 93 GLY A N 1
ATOM 696 C CA . GLY A 1 93 ? 2.242 0.619 8.548 1.00 97.81 93 GLY A CA 1
ATOM 697 C C . GLY A 1 93 ? 2.117 -0.811 8.021 1.00 97.81 93 GLY A C 1
ATOM 698 O O . GLY A 1 93 ? 2.803 -1.175 7.070 1.00 97.81 93 GLY A O 1
ATOM 699 N N . ALA A 1 94 ? 1.164 -1.586 8.549 1.00 97.00 94 ALA A N 1
ATOM 700 C CA . ALA A 1 94 ? 0.915 -2.952 8.082 1.00 97.00 94 ALA A CA 1
ATOM 701 C C . ALA A 1 94 ? 0.539 -3.005 6.588 1.00 97.00 94 ALA A C 1
ATOM 703 O O . ALA A 1 94 ? 0.976 -3.893 5.853 1.00 97.00 94 ALA A O 1
ATOM 704 N N . PHE A 1 95 ? -0.251 -2.032 6.121 1.00 97.50 95 PHE A N 1
ATOM 705 C CA . PHE A 1 95 ? -0.594 -1.895 4.706 1.00 97.50 95 PHE A CA 1
ATOM 706 C C . PHE A 1 95 ? 0.627 -1.588 3.836 1.00 97.50 95 PHE A C 1
ATOM 708 O O . PHE A 1 95 ? 0.752 -2.158 2.753 1.00 97.50 95 PHE A O 1
ATOM 715 N N . ALA A 1 96 ? 1.499 -0.683 4.289 1.00 97.75 96 ALA A N 1
ATOM 716 C CA . ALA A 1 96 ? 2.696 -0.263 3.570 1.00 97.75 96 ALA A CA 1
ATOM 717 C C . ALA A 1 96 ? 3.709 -1.406 3.457 1.00 97.75 96 ALA A C 1
ATOM 719 O O . ALA A 1 96 ? 4.207 -1.654 2.360 1.00 97.75 96 ALA A O 1
ATOM 720 N N . ASP A 1 97 ? 3.939 -2.142 4.546 1.00 97.94 97 ASP A N 1
ATOM 721 C CA . ASP A 1 97 ? 4.819 -3.313 4.559 1.00 97.94 97 ASP A CA 1
ATOM 722 C C . ASP A 1 97 ? 4.327 -4.368 3.564 1.00 97.94 97 ASP A C 1
ATOM 724 O O . ASP A 1 97 ? 5.086 -4.836 2.710 1.00 97.94 97 ASP A O 1
ATOM 728 N N . LYS A 1 98 ? 3.023 -4.684 3.600 1.00 97.94 98 LYS A N 1
ATOM 729 C CA . LYS A 1 98 ? 2.447 -5.657 2.670 1.00 97.94 98 LYS A CA 1
ATOM 730 C C . LYS A 1 98 ? 2.474 -5.169 1.226 1.00 97.94 98 LYS A C 1
ATOM 732 O O . LYS A 1 98 ? 2.737 -5.944 0.308 1.00 97.94 98 LYS A O 1
ATOM 737 N N . ALA A 1 99 ? 2.196 -3.887 1.010 1.00 97.81 99 ALA A N 1
ATOM 738 C CA . ALA A 1 99 ? 2.240 -3.298 -0.316 1.00 97.81 99 ALA A CA 1
ATOM 739 C C . ALA A 1 99 ? 3.652 -3.365 -0.909 1.00 97.81 99 ALA A C 1
ATOM 741 O O . ALA A 1 99 ? 3.804 -3.697 -2.083 1.00 97.81 99 ALA A O 1
ATOM 742 N N . TRP A 1 100 ? 4.675 -3.082 -0.101 1.00 98.12 100 TRP A N 1
ATOM 743 C CA . TRP A 1 100 ? 6.067 -3.186 -0.515 1.00 98.12 100 TRP A CA 1
ATOM 744 C C . TRP A 1 100 ? 6.423 -4.617 -0.920 1.00 98.12 100 TRP A C 1
ATOM 746 O O . TRP A 1 100 ? 6.896 -4.822 -2.035 1.00 98.12 100 TRP A O 1
ATOM 756 N N . GLU A 1 101 ? 6.098 -5.605 -0.079 1.00 98.00 101 GLU A N 1
ATOM 757 C CA . GLU A 1 101 ? 6.282 -7.032 -0.384 1.00 98.00 101 GLU A CA 1
ATOM 758 C C . GLU A 1 101 ? 5.681 -7.392 -1.753 1.00 98.00 101 GLU A C 1
ATOM 760 O O . GLU A 1 101 ? 6.386 -7.895 -2.627 1.00 98.00 101 GLU A O 1
ATOM 765 N N . LEU A 1 102 ? 4.406 -7.048 -1.975 1.00 98.06 102 LEU A N 1
ATOM 766 C CA . LEU A 1 102 ? 3.683 -7.347 -3.215 1.00 98.06 102 LEU A CA 1
ATOM 767 C C . LEU A 1 102 ? 4.281 -6.670 -4.452 1.00 98.06 102 LEU A C 1
ATOM 769 O O . LEU A 1 102 ? 4.254 -7.258 -5.531 1.00 98.06 102 LEU A O 1
ATOM 773 N N . MET A 1 103 ? 4.771 -5.434 -4.322 1.00 97.38 103 MET A N 1
ATOM 774 C CA . MET A 1 103 ? 5.394 -4.709 -5.435 1.00 97.38 103 MET A CA 1
ATOM 775 C C . MET A 1 103 ? 6.782 -5.255 -5.779 1.00 97.38 103 MET A C 1
ATOM 777 O O . MET A 1 103 ? 7.167 -5.206 -6.942 1.00 97.38 103 MET A O 1
ATOM 781 N N . THR A 1 104 ? 7.527 -5.753 -4.788 1.00 96.56 104 THR A N 1
ATOM 782 C CA . THR A 1 104 ? 8.894 -6.270 -4.984 1.00 96.56 104 THR A CA 1
ATOM 783 C C . THR A 1 104 ? 8.960 -7.742 -5.387 1.00 96.56 104 THR A C 1
ATOM 785 O O . THR A 1 104 ? 10.003 -8.196 -5.850 1.00 96.56 104 THR A O 1
ATOM 788 N N . ASP A 1 105 ? 7.871 -8.497 -5.234 1.00 97.31 105 ASP A N 1
ATOM 789 C CA . ASP A 1 105 ? 7.792 -9.869 -5.730 1.00 97.31 105 ASP A CA 1
ATOM 790 C C . ASP A 1 105 ? 7.505 -9.886 -7.239 1.00 97.31 105 ASP A C 1
ATOM 792 O O . ASP A 1 105 ? 6.354 -9.919 -7.677 1.00 97.31 105 ASP A O 1
ATOM 796 N N . GLU A 1 106 ? 8.568 -9.891 -8.043 1.00 95.06 106 GLU A N 1
ATOM 797 C CA . GLU A 1 106 ? 8.508 -9.959 -9.513 1.00 95.06 106 GLU A CA 1
ATOM 798 C C . GLU A 1 106 ? 7.829 -11.233 -10.042 1.00 95.06 106 GLU A C 1
ATOM 800 O O . GLU A 1 106 ? 7.392 -11.272 -11.189 1.00 95.06 106 GLU A O 1
ATOM 805 N N . ARG A 1 107 ? 7.727 -12.289 -9.224 1.00 95.31 107 ARG A N 1
ATOM 806 C CA . ARG A 1 107 ? 6.992 -13.517 -9.575 1.00 95.31 107 ARG A CA 1
ATOM 807 C C . ARG A 1 107 ? 5.547 -13.487 -9.085 1.00 95.31 107 ARG A C 1
ATOM 809 O O . ARG A 1 107 ? 4.749 -14.341 -9.476 1.00 95.31 107 ARG A O 1
ATOM 816 N N . GLY A 1 108 ? 5.232 -12.541 -8.211 1.00 93.12 108 GLY A N 1
ATOM 817 C CA . GLY A 1 108 ? 3.908 -12.287 -7.684 1.00 93.12 108 GLY A CA 1
ATOM 818 C C . GLY A 1 108 ? 3.050 -11.515 -8.677 1.00 93.12 108 GLY A C 1
ATOM 819 O O . GLY A 1 108 ? 3.513 -10.995 -9.685 1.00 93.12 108 GLY A O 1
ATOM 820 N N . GLU A 1 109 ? 1.758 -11.418 -8.387 1.00 93.88 109 GLU A N 1
ATOM 821 C CA . GLU A 1 109 ? 0.806 -10.778 -9.298 1.00 93.88 109 GLU A CA 1
ATOM 822 C C . GLU A 1 109 ? 1.109 -9.293 -9.522 1.00 93.88 109 GLU A C 1
ATOM 824 O O . GLU A 1 109 ? 1.135 -8.837 -10.659 1.00 93.88 109 GLU A O 1
ATOM 829 N N . VAL A 1 110 ? 1.350 -8.529 -8.452 1.00 97.19 110 VAL A N 1
ATOM 830 C CA . VAL A 1 110 ? 1.559 -7.079 -8.572 1.00 97.19 110 VAL A CA 1
ATOM 831 C C . VAL A 1 110 ? 2.963 -6.760 -9.080 1.00 97.19 110 VAL A C 1
ATOM 833 O O . VAL A 1 110 ? 3.087 -6.015 -10.051 1.00 97.19 110 VAL A O 1
ATOM 836 N N . GLY A 1 111 ? 4.009 -7.314 -8.463 1.00 97.12 111 GLY A N 1
ATOM 837 C CA . GLY A 1 111 ? 5.383 -7.115 -8.926 1.00 97.12 111 GLY A CA 1
ATOM 838 C C . GLY A 1 111 ? 5.606 -7.657 -10.337 1.00 97.12 111 GLY A C 1
ATOM 839 O O . GLY A 1 111 ? 6.210 -6.968 -11.154 1.00 97.12 111 GLY A O 1
ATOM 840 N N . GLY A 1 112 ? 5.015 -8.803 -10.685 1.00 97.25 112 GLY A N 1
ATOM 841 C CA . GLY A 1 112 ? 5.021 -9.336 -12.050 1.00 97.25 112 GLY A CA 1
ATOM 842 C C . GLY A 1 112 ? 4.345 -8.407 -13.057 1.00 97.25 112 GLY A C 1
ATOM 843 O O . GLY A 1 112 ? 4.925 -8.111 -14.097 1.00 97.25 112 GLY A O 1
ATOM 844 N N . MET A 1 113 ? 3.178 -7.835 -12.730 1.00 95.50 113 MET A N 1
ATOM 845 C CA . MET A 1 113 ? 2.543 -6.816 -13.581 1.00 95.50 113 MET A CA 1
ATOM 846 C C . MET A 1 113 ? 3.443 -5.594 -13.819 1.00 95.50 113 MET A C 1
ATOM 848 O O . MET A 1 113 ? 3.410 -5.015 -14.906 1.00 95.50 113 MET A O 1
ATOM 852 N N . ILE A 1 114 ? 4.205 -5.166 -12.807 1.00 95.56 114 ILE A N 1
ATOM 853 C CA . ILE A 1 114 ? 5.151 -4.049 -12.930 1.00 95.56 114 ILE A CA 1
ATOM 854 C C . ILE A 1 114 ? 6.319 -4.455 -13.836 1.00 95.56 114 ILE A C 1
ATOM 856 O O . ILE A 1 114 ? 6.619 -3.728 -14.784 1.00 95.56 114 ILE A O 1
ATOM 860 N N . ALA A 1 115 ? 6.934 -5.611 -13.575 1.00 95.56 115 ALA A N 1
ATOM 861 C CA . ALA A 1 115 ? 8.064 -6.133 -14.338 1.00 95.56 115 ALA A CA 1
ATOM 862 C C . ALA A 1 115 ? 7.709 -6.304 -15.822 1.00 95.56 115 ALA A C 1
ATOM 864 O O . ALA A 1 115 ? 8.349 -5.698 -16.679 1.00 95.56 115 ALA A O 1
ATOM 865 N N . GLU A 1 116 ? 6.616 -7.011 -16.125 1.00 95.12 116 GLU A N 1
ATOM 866 C CA . GLU A 1 116 ? 6.138 -7.230 -17.496 1.00 95.12 116 GLU A CA 1
ATOM 867 C C . GLU A 1 116 ? 5.867 -5.911 -18.231 1.00 95.12 116 GLU A C 1
ATOM 869 O O . GLU A 1 116 ? 6.184 -5.759 -19.415 1.00 95.12 116 GLU A O 1
ATOM 874 N N . ALA A 1 117 ? 5.272 -4.932 -17.542 1.00 94.25 117 ALA A N 1
ATOM 875 C CA . ALA A 1 117 ? 4.968 -3.645 -18.147 1.00 94.25 117 ALA A CA 1
ATOM 876 C C . ALA A 1 117 ? 6.236 -2.847 -18.475 1.00 94.25 117 ALA A C 1
ATOM 878 O O . ALA A 1 117 ? 6.301 -2.219 -19.533 1.00 94.25 117 ALA A O 1
ATOM 879 N N . VAL A 1 118 ? 7.241 -2.875 -17.598 1.00 92.81 118 VAL A N 1
ATOM 880 C CA . VAL A 1 118 ? 8.531 -2.213 -17.832 1.00 92.81 118 VAL A CA 1
ATOM 881 C C . VAL A 1 118 ? 9.305 -2.918 -18.945 1.00 92.81 118 VAL A C 1
ATOM 883 O O . VAL A 1 118 ? 9.737 -2.254 -19.886 1.00 92.81 118 VAL A O 1
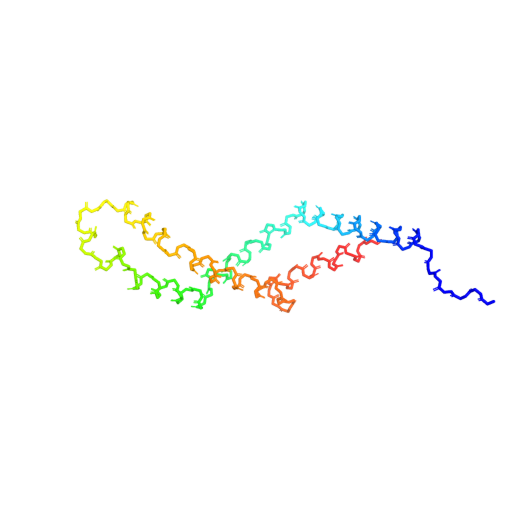ATOM 886 N N . GLU A 1 119 ? 9.420 -4.247 -18.899 1.00 92.00 119 GLU A N 1
ATOM 887 C CA . GLU A 1 119 ? 10.117 -5.045 -19.916 1.00 92.00 119 GLU A CA 1
ATOM 888 C C . GLU A 1 119 ? 9.536 -4.818 -21.309 1.00 92.00 119 GLU A C 1
ATOM 890 O O . GLU A 1 119 ? 10.273 -4.540 -22.258 1.00 92.00 119 GLU A O 1
ATOM 895 N N . LYS A 1 120 ? 8.204 -4.844 -21.431 1.00 91.19 120 LYS A N 1
ATOM 896 C CA . LYS A 1 120 ? 7.525 -4.568 -22.698 1.00 91.19 120 LYS A CA 1
ATOM 897 C C . LYS A 1 120 ? 7.898 -3.194 -23.259 1.00 91.19 120 LYS A C 1
ATOM 899 O O . LYS A 1 120 ? 8.124 -3.065 -24.457 1.00 91.19 120 LYS A O 1
ATOM 904 N N . ARG A 1 121 ? 7.972 -2.166 -22.410 1.00 87.75 121 ARG A N 1
ATOM 905 C CA . ARG A 1 121 ? 8.303 -0.796 -22.838 1.00 87.75 121 ARG A CA 1
ATOM 906 C C . ARG A 1 121 ? 9.774 -0.617 -23.192 1.00 87.75 121 ARG A C 1
ATOM 908 O O . ARG A 1 121 ? 10.082 0.197 -24.058 1.00 87.75 121 ARG A O 1
ATOM 915 N N . LEU A 1 122 ? 10.666 -1.365 -22.549 1.00 83.56 122 LEU A N 1
ATOM 916 C CA . LEU A 1 122 ? 12.086 -1.371 -22.890 1.00 83.56 122 LEU A CA 1
ATOM 917 C C . LEU A 1 122 ? 12.363 -2.141 -24.189 1.00 83.56 122 LEU A C 1
ATOM 919 O O . LEU A 1 122 ? 13.224 -1.716 -24.948 1.00 83.56 122 LEU A O 1
ATOM 923 N N . GLY A 1 123 ? 11.620 -3.216 -24.471 1.00 77.56 123 GLY A N 1
ATOM 924 C CA . GLY A 1 123 ? 11.749 -4.001 -25.707 1.00 77.56 123 GLY A CA 1
ATOM 925 C C . GLY A 1 123 ? 11.082 -3.393 -26.950 1.00 77.56 123 GLY A C 1
ATOM 926 O O . GLY A 1 123 ? 11.353 -3.838 -28.060 1.00 77.56 123 GLY A O 1
ATOM 927 N N . GLU A 1 124 ? 10.210 -2.392 -26.787 1.00 64.44 124 GLU A N 1
ATOM 928 C CA . GLU A 1 124 ? 9.586 -1.627 -27.885 1.00 64.44 124 GLU A CA 1
ATOM 929 C C . GLU A 1 124 ? 10.483 -0.487 -28.430 1.00 64.44 124 GLU A C 1
ATOM 931 O O . GLU A 1 124 ? 10.076 0.205 -29.366 1.00 64.44 124 GLU A O 1
ATOM 936 N N . ARG A 1 125 ? 11.670 -0.269 -27.848 1.00 55.03 125 ARG A N 1
ATOM 937 C CA . ARG A 1 125 ? 12.648 0.756 -28.251 1.00 55.03 125 ARG A CA 1
ATOM 938 C C . ARG A 1 125 ? 13.735 0.206 -29.165 1.00 55.03 125 ARG A C 1
ATOM 940 O O . ARG A 1 125 ? 14.188 0.995 -30.023 1.00 55.03 125 ARG A O 1
#

Secondary structure (DSSP, 8-state):
-------HHHHHHHHHHHHHHHHHHHHHHHHTTHHHHHHHHHHHHHHH-HHHHHHHHHHHHT-HHHHSGGGTT--HHHH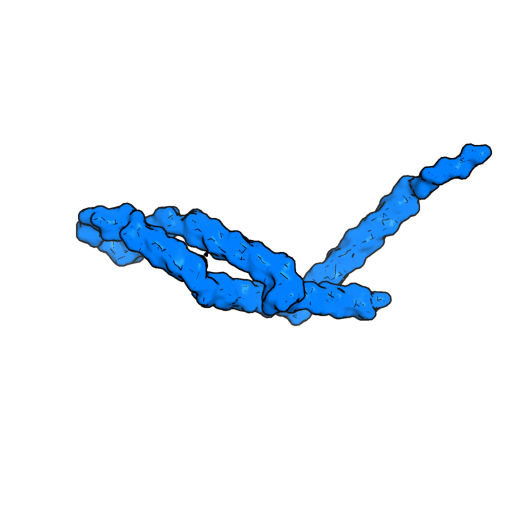HHHHHHHHHHHHHHHHHHHHHHHHH-TTSHHHHHHHHHHHHHHHT-

pLDDT: mean 89.59, std 12.73, range [40.03, 98.12]

Organism: Micromonas commoda (strain RCC299 / NOUM17 / CCMP2709) (NCBI:txid296587)

Sequence (125 aa):
MTAGGVDDAEVAAVHRESIEAEKAVVDALRKDGTFERVRKALIARCVADGGVRAKVAELVDASETLRQRGAAGAKFDELVDRLREEVEKDVMGAFADKAWELMTDERGEVGGMIAEAVEKRLGER

Mean predicted aligned error: 7.04 Å

Radius of gyration: 23.42 Å; Cα contacts (8 Å, |Δi|>4): 69; chains: 1; boundin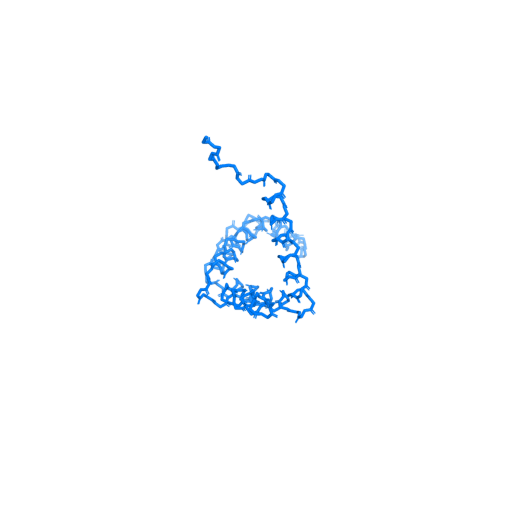g box: 73×27×58 Å